Protein AF-A0AAE2C1C2-F1 (afdb_monomer)

Mean predicted aligned error: 12.21 Å

Solvent-accessible surface area (backbone atoms only — not comparable to full-atom values): 9967 Å² total; per-residue (Å²): 139,72,56,64,28,54,33,61,56,83,77,98,71,78,98,67,89,68,78,75,76,63,81,68,50,67,69,56,52,53,46,46,41,44,67,72,75,44,27,76,90,71,76,58,87,88,81,89,80,82,89,65,79,66,43,16,78,81,73,42,68,64,69,57,67,85,44,81,91,24,69,70,38,46,52,50,52,50,50,36,50,76,71,73,49,80,85,29,59,89,48,86,68,91,68,89,62,76,52,55,62,41,22,39,69,66,38,84,48,55,38,52,52,93,57,68,85,57,82,90,37,87,95,46,88,85,54,74,78,69,54,83,74,42,46,63,50,51,47,38,60,73,68,65,58,65,98,76,78,89,73,135

Sequence (152 aa):
MLLDLVTSAGDVGQPGYRPQILAEDVASLERRIAEEWAPATRNMTFEFKQRVSTYDKFGKPILTAFDSSNPWWALLEDAIKNVSGKLGKPEIFPASTDARYFRELGLPAIGFSPMANTPILLHDHNEVNIFALSALWLLQLVLGTHNDCFIE

Foldseek 3Di:
DFADWDAEDDDDDDPDDPPQPPVCDPVNVVVCCDPPVNDVVVVDDDDDDDPADCAAPVRHGLDADCDPVDVVNVLVVVLCVVVVHDGHDTGDDPDDDPQSVCSNNVHHHHHDDPDYPDDDQVVHPPPDRPCPVVVVVVCCSVVVDDPPDDDD

Organism: NCBI:txid2727404

Secondary structure (DSSP, 8-state):
-------------------------HHHHHHHIIIIIS-GGG---------S-SB-TTS-BS----STTSHHHHHHHHHHHHTT----------S--THHHHHHTT---------TT----TTSTT----HHHHHHHHHHHHHT--S-----

pLDDT: mean 71.12, std 21.36, range [24.7, 93.25]

Radius of gyration: 19.94 Å; Cα contacts (8 Å, |Δi|>4): 136; chains: 1; bounding box: 43×37×67 Å

InterPro domains:
  IPR052083 Aminoacylase-1 peptidase M20A [PTHR45892] (24-128)

Nearest PDB structures (foldseek):
  7yed-assembly1_2  TM=1.696E-01  e=1.097E+00  Mammalian orthoreovirus 3

Structure (mmCIF, N/CA/C/O backbone):
data_AF-A0AAE2C1C2-F1
#
_entry.id   AF-A0AAE2C1C2-F1
#
loop_
_atom_site.group_PDB
_atom_site.id
_atom_site.type_symbol
_atom_site.label_atom_id
_atom_site.label_alt_id
_atom_site.label_comp_id
_atom_site.label_asym_id
_atom_site.label_entity_id
_atom_site.label_seq_id
_atom_site.pdbx_PDB_ins_code
_atom_site.Cartn_x
_atom_site.Cartn_y
_atom_site.Cartn_z
_atom_site.occupancy
_atom_site.B_iso_or_equiv
_atom_site.auth_seq_id
_atom_site.auth_comp_id
_atom_site.auth_asym_id
_atom_site.auth_atom_id
_atom_site.pdbx_PDB_model_num
ATOM 1 N N . MET A 1 1 ? -4.011 -13.162 11.228 1.00 26.16 1 MET A N 1
ATOM 2 C CA . MET A 1 1 ? -4.670 -11.944 10.715 1.00 26.16 1 MET A CA 1
ATOM 3 C C . MET A 1 1 ? -3.562 -10.978 10.386 1.00 26.16 1 MET A C 1
ATOM 5 O O . MET A 1 1 ? -2.850 -10.588 11.297 1.00 26.16 1 MET A O 1
ATOM 9 N N . LEU A 1 2 ? -3.324 -10.742 9.100 1.00 26.84 2 LEU A N 1
ATOM 10 C CA . LEU A 1 2 ? -2.241 -9.881 8.643 1.00 26.84 2 LEU A CA 1
ATOM 11 C C . LEU A 1 2 ? -2.855 -8.569 8.166 1.00 26.84 2 LEU A C 1
ATOM 13 O O . LEU A 1 2 ? -3.907 -8.603 7.527 1.00 26.84 2 LEU A O 1
ATOM 17 N N . LEU A 1 3 ? -2.263 -7.458 8.593 1.00 30.19 3 LEU A N 1
ATOM 18 C CA . LEU A 1 3 ? -3.000 -6.262 8.956 1.00 30.19 3 LEU A CA 1
ATOM 19 C C . LEU A 1 3 ? -2.275 -4.989 8.440 1.00 30.19 3 LEU A C 1
ATOM 21 O O . LEU A 1 3 ? -1.711 -4.285 9.254 1.00 30.19 3 LEU A O 1
ATOM 25 N N . ASP A 1 4 ? -2.358 -4.595 7.152 1.00 37.62 4 ASP A N 1
ATOM 26 C CA . ASP A 1 4 ? -1.718 -3.339 6.661 1.00 37.62 4 ASP A CA 1
ATOM 27 C C . ASP A 1 4 ? -2.563 -2.349 5.81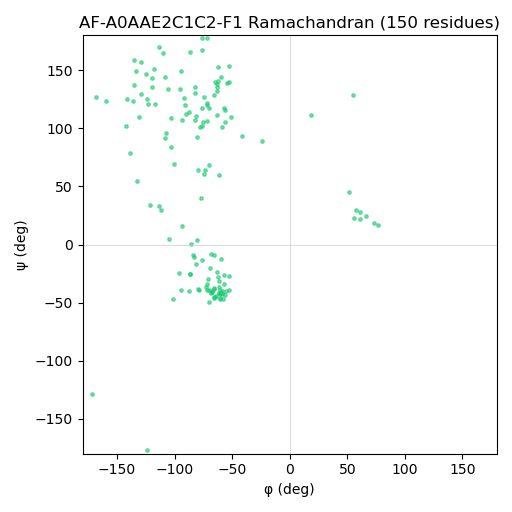0 1.00 37.62 4 ASP A C 1
ATOM 29 O O . ASP A 1 4 ? -2.891 -2.598 4.644 1.00 37.62 4 ASP A O 1
ATOM 33 N N . LEU A 1 5 ? -2.885 -1.196 6.412 1.00 33.72 5 LEU A N 1
ATOM 34 C CA . LEU A 1 5 ? -3.402 0.055 5.839 1.00 33.72 5 LEU A CA 1
ATOM 35 C C . LEU A 1 5 ? -3.088 1.143 6.880 1.00 33.72 5 LEU A C 1
ATOM 37 O O . LEU A 1 5 ? -3.424 1.022 8.061 1.00 33.72 5 LEU A O 1
ATOM 41 N N . VAL A 1 6 ? -2.362 2.175 6.461 1.00 34.41 6 VAL A N 1
ATOM 42 C CA . VAL A 1 6 ? -2.052 3.328 7.309 1.00 34.41 6 VAL A CA 1
ATOM 43 C C . VAL A 1 6 ? -3.199 4.302 7.145 1.00 34.41 6 VAL A C 1
ATOM 45 O O . VAL A 1 6 ? -3.412 4.825 6.057 1.00 34.41 6 VAL A O 1
ATOM 48 N N . THR A 1 7 ? -3.956 4.535 8.210 1.00 35.62 7 THR A N 1
ATOM 49 C CA . THR A 1 7 ? -4.967 5.584 8.212 1.00 35.62 7 THR A CA 1
ATOM 50 C C . THR A 1 7 ? -4.481 6.730 9.086 1.00 35.62 7 THR A C 1
ATOM 52 O O . THR A 1 7 ? -4.628 6.699 10.305 1.00 35.62 7 THR A O 1
ATOM 55 N N . SER A 1 8 ? -3.870 7.738 8.462 1.00 35.47 8 SER A N 1
ATOM 56 C CA . SER A 1 8 ? -3.521 8.990 9.134 1.00 35.47 8 SER A CA 1
ATOM 57 C C . SER A 1 8 ? -4.804 9.785 9.404 1.00 35.47 8 SER A C 1
ATOM 59 O O . SER A 1 8 ? -5.550 10.128 8.482 1.00 35.47 8 SER A O 1
ATOM 61 N N . ALA A 1 9 ? -5.085 10.062 10.678 1.00 32.75 9 ALA A N 1
ATOM 62 C CA . ALA A 1 9 ? -6.006 11.122 11.058 1.00 32.75 9 ALA A CA 1
ATOM 63 C C . ALA A 1 9 ? -5.223 12.442 11.022 1.00 32.75 9 ALA A C 1
ATOM 65 O O . ALA A 1 9 ? -4.349 12.652 11.851 1.00 32.75 9 ALA A O 1
ATOM 66 N N . GLY A 1 10 ? -5.522 13.250 9.999 1.00 37.66 10 GLY A N 1
ATOM 67 C CA . GLY A 1 10 ? -5.126 14.641 9.757 1.00 37.66 10 GLY A CA 1
ATOM 68 C C . GLY A 1 10 ? -3.927 15.213 10.514 1.00 37.66 10 GLY A C 1
ATOM 69 O O . GLY A 1 10 ? -4.059 15.571 11.678 1.00 37.66 10 GLY A O 1
ATOM 70 N N . ASP A 1 11 ? -2.847 15.485 9.777 1.00 29.98 11 ASP A N 1
ATOM 71 C CA . ASP A 1 11 ? -1.871 16.507 10.155 1.00 29.98 11 ASP A CA 1
ATOM 72 C C . ASP A 1 11 ? -1.601 17.461 8.982 1.00 29.98 11 ASP A C 1
ATOM 74 O O . ASP A 1 11 ? -1.357 17.053 7.842 1.00 29.98 11 ASP A O 1
ATOM 78 N N . VAL A 1 12 ? -1.686 18.762 9.269 1.00 41.56 12 VAL A N 1
ATOM 79 C CA . VAL A 1 12 ? -1.395 19.865 8.346 1.00 41.56 12 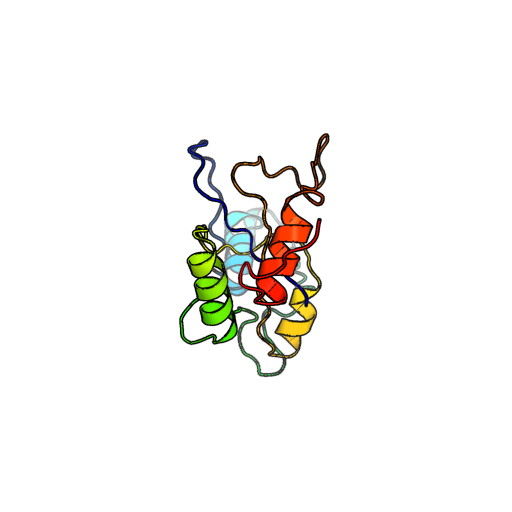VAL A CA 1
ATOM 80 C C . VAL A 1 12 ? 0.123 20.046 8.310 1.00 41.56 12 VAL A C 1
ATOM 82 O O . VAL A 1 12 ? 0.690 20.761 9.130 1.00 41.56 12 VAL A O 1
ATOM 85 N N . GLY A 1 13 ? 0.797 19.388 7.364 1.00 28.80 13 GLY A N 1
ATOM 86 C CA . GLY A 1 13 ? 2.254 19.452 7.228 1.00 28.80 13 GLY A CA 1
ATOM 87 C C . GLY A 1 13 ? 2.730 19.461 5.775 1.00 28.80 13 GLY A C 1
ATOM 88 O O . GLY A 1 13 ? 2.797 18.407 5.159 1.00 28.80 13 GLY A O 1
ATOM 89 N N . GLN A 1 14 ? 3.097 20.661 5.294 1.00 29.34 14 GLN A N 1
ATOM 90 C CA . GLN A 1 14 ? 3.952 21.013 4.134 1.00 29.34 14 GLN A CA 1
ATOM 91 C C . GLN A 1 14 ? 3.581 20.435 2.738 1.00 29.34 14 GLN A C 1
ATOM 93 O O . GLN A 1 14 ? 3.490 19.221 2.567 1.00 29.34 14 GLN A O 1
ATOM 98 N N . PRO A 1 15 ? 3.465 21.271 1.677 1.00 33.16 15 PRO A N 1
ATOM 99 C CA . PRO A 1 15 ? 3.160 20.828 0.315 1.00 33.16 15 PRO A CA 1
ATOM 100 C C . PRO A 1 15 ? 4.423 20.275 -0.365 1.00 33.16 15 PRO A C 1
ATOM 102 O O . PRO A 1 15 ? 4.942 20.833 -1.327 1.00 33.16 15 PRO A O 1
ATOM 105 N N . GLY A 1 16 ? 4.956 19.179 0.166 1.00 30.95 16 GLY A N 1
ATOM 106 C CA . GLY A 1 16 ? 5.958 18.365 -0.504 1.00 30.95 16 GLY A CA 1
ATOM 107 C C . GLY A 1 16 ? 5.232 17.303 -1.311 1.00 30.95 16 GLY A C 1
ATOM 108 O O . GLY A 1 16 ? 4.576 16.444 -0.732 1.00 30.95 16 GLY A O 1
ATOM 109 N N . TYR A 1 17 ? 5.314 17.400 -2.634 1.00 29.88 17 TYR A N 1
ATOM 110 C CA . TYR A 1 17 ? 4.761 16.478 -3.624 1.00 29.88 17 TYR A CA 1
ATOM 111 C C . TYR A 1 17 ? 4.960 15.009 -3.201 1.00 29.88 17 TYR A C 1
ATOM 113 O O . TYR A 1 17 ? 5.997 14.411 -3.473 1.00 29.88 17 TYR A O 1
ATOM 121 N N . ARG A 1 18 ? 3.978 14.408 -2.519 1.00 36.53 18 ARG A N 1
ATOM 122 C CA . ARG A 1 18 ? 3.863 12.951 -2.454 1.00 36.53 18 ARG A CA 1
ATOM 123 C C . ARG A 1 18 ? 3.173 12.576 -3.751 1.00 36.53 18 ARG A C 1
ATOM 125 O O . ARG A 1 18 ? 2.000 12.934 -3.891 1.00 36.53 18 ARG A O 1
ATOM 132 N N . PRO A 1 19 ? 3.851 11.922 -4.711 1.00 30.61 19 PRO A N 1
ATOM 133 C CA . PRO A 1 19 ? 3.137 11.379 -5.843 1.00 30.61 19 PRO A CA 1
ATOM 134 C C . PRO A 1 19 ? 2.083 10.463 -5.236 1.00 30.61 19 PRO A C 1
ATOM 136 O O . PRO A 1 19 ? 2.409 9.492 -4.550 1.00 30.61 19 PRO A O 1
ATOM 139 N N . GLN A 1 20 ? 0.812 10.806 -5.427 1.00 36.75 20 GLN A N 1
ATOM 140 C CA . GLN A 1 20 ? -0.205 9.780 -5.410 1.00 36.75 20 GLN A CA 1
ATOM 141 C C . GLN A 1 20 ? 0.246 8.851 -6.521 1.00 36.75 20 GLN A C 1
ATOM 143 O O . GLN A 1 20 ? 0.098 9.186 -7.694 1.00 36.75 20 GLN A O 1
ATOM 148 N N . ILE A 1 21 ? 0.879 7.736 -6.162 1.00 40.88 21 ILE A N 1
ATOM 149 C CA . ILE A 1 21 ? 1.087 6.635 -7.090 1.00 40.88 21 ILE A CA 1
ATOM 150 C C . ILE A 1 21 ? -0.315 6.045 -7.286 1.00 40.88 21 ILE A C 1
ATOM 152 O O . ILE A 1 21 ? -0.652 4.978 -6.785 1.00 40.88 21 ILE A O 1
ATOM 156 N N . LEU A 1 22 ? -1.190 6.816 -7.943 1.00 40.34 22 LEU A N 1
ATOM 157 C CA . LEU A 1 22 ? -2.247 6.283 -8.776 1.00 40.34 22 LEU A CA 1
ATOM 158 C C . LEU A 1 22 ? -1.494 5.327 -9.669 1.00 40.34 22 LEU A C 1
ATOM 160 O O . LEU A 1 22 ? -0.650 5.821 -10.405 1.00 40.34 22 LEU A O 1
ATOM 164 N N . ALA A 1 23 ? -1.696 4.023 -9.471 1.00 49.47 23 ALA A N 1
ATOM 165 C CA . ALA A 1 23 ? -1.054 2.933 -10.193 1.00 49.47 23 ALA A CA 1
ATOM 166 C C . ALA A 1 23 ? -0.572 3.398 -11.577 1.00 49.47 23 ALA A C 1
ATOM 168 O O . ALA A 1 23 ? -1.345 3.396 -12.535 1.00 49.47 23 ALA A O 1
ATOM 169 N N . GLU A 1 24 ? 0.662 3.911 -11.652 1.00 56.59 24 GLU A N 1
ATOM 170 C CA . GLU A 1 24 ? 1.200 4.362 -12.924 1.00 56.59 24 GLU A CA 1
ATOM 171 C C . GLU A 1 24 ? 1.416 3.063 -13.669 1.00 56.59 24 GLU A C 1
ATOM 173 O O . GLU A 1 24 ? 2.135 2.180 -13.194 1.00 56.59 24 GLU A O 1
ATOM 178 N N . ASP A 1 25 ? 0.703 2.910 -14.780 1.00 71.19 25 ASP A N 1
ATOM 179 C CA . ASP A 1 25 ? 0.862 1.740 -15.620 1.00 71.19 25 ASP A CA 1
ATOM 180 C C . ASP A 1 25 ? 2.348 1.584 -15.958 1.00 71.19 25 ASP A C 1
ATOM 182 O O . ASP A 1 25 ? 3.045 2.574 -16.207 1.00 71.19 25 ASP A O 1
ATOM 186 N N . VAL A 1 26 ? 2.838 0.347 -15.946 1.00 76.50 26 VAL A N 1
ATOM 187 C CA . VAL A 1 26 ? 4.255 0.032 -16.164 1.00 76.50 26 VAL A CA 1
ATOM 188 C C . VAL A 1 26 ? 4.735 0.671 -17.466 1.00 76.50 26 VAL A C 1
ATOM 190 O O . VAL A 1 26 ? 5.800 1.282 -17.498 1.00 76.50 26 VAL A O 1
ATOM 193 N N . ALA A 1 27 ? 3.885 0.660 -18.496 1.00 81.69 27 ALA A N 1
ATOM 194 C CA . ALA A 1 27 ? 4.150 1.315 -19.771 1.00 81.69 27 ALA A CA 1
ATOM 195 C C . ALA A 1 27 ? 4.326 2.840 -19.648 1.00 81.69 27 ALA A C 1
ATOM 197 O O . ALA A 1 27 ? 5.156 3.435 -20.336 1.00 81.69 27 ALA A O 1
ATOM 198 N N . SER A 1 28 ? 3.575 3.500 -18.761 1.00 85.50 28 SER A N 1
ATOM 199 C CA . SER A 1 28 ? 3.739 4.933 -18.503 1.00 85.50 28 SER A CA 1
ATOM 200 C C . SER A 1 28 ? 5.074 5.226 -17.822 1.00 85.50 28 SER A C 1
ATOM 202 O O . SER A 1 28 ? 5.741 6.191 -18.199 1.00 85.50 28 SER A O 1
ATOM 204 N N . LEU A 1 29 ? 5.493 4.392 -16.866 1.00 84.88 29 LEU A N 1
ATOM 205 C CA . LEU A 1 29 ? 6.792 4.536 -16.208 1.00 84.88 29 LEU A CA 1
ATOM 206 C C . LEU A 1 29 ? 7.946 4.294 -17.188 1.00 84.88 29 LEU A C 1
ATOM 208 O O . LEU A 1 29 ? 8.874 5.097 -17.249 1.00 84.88 29 LEU A O 1
ATOM 212 N N . GLU A 1 30 ? 7.875 3.232 -17.990 1.00 86.88 30 GLU A N 1
ATOM 213 C CA . GLU A 1 30 ? 8.876 2.936 -19.020 1.00 86.88 30 GLU A CA 1
ATOM 214 C C . GLU A 1 30 ? 8.995 4.073 -20.034 1.00 86.88 30 GLU A C 1
ATOM 216 O O . GLU A 1 30 ? 10.104 4.498 -20.363 1.00 86.88 30 GLU A O 1
ATOM 221 N N . ARG A 1 31 ? 7.861 4.634 -20.466 1.00 89.19 31 ARG A N 1
ATOM 222 C CA . ARG A 1 31 ? 7.837 5.812 -21.334 1.00 89.19 31 ARG A CA 1
ATOM 223 C C . ARG A 1 31 ? 8.511 7.014 -20.675 1.00 89.19 31 ARG A C 1
ATOM 225 O O . ARG A 1 31 ? 9.337 7.655 -21.313 1.00 89.19 31 ARG A O 1
ATOM 232 N N . ARG A 1 32 ? 8.222 7.301 -19.401 1.00 90.12 32 ARG A N 1
ATOM 233 C CA . ARG A 1 32 ? 8.883 8.393 -18.662 1.00 90.12 32 ARG A CA 1
ATOM 234 C C . ARG A 1 32 ? 10.390 8.180 -18.563 1.00 90.12 32 ARG A C 1
ATOM 236 O O . ARG A 1 32 ? 11.152 9.117 -18.782 1.00 90.12 32 ARG A O 1
ATOM 243 N N . ILE A 1 33 ? 10.831 6.952 -18.291 1.00 89.31 33 ILE A N 1
ATOM 244 C CA . ILE A 1 33 ? 12.259 6.622 -18.275 1.00 89.31 33 ILE A CA 1
ATOM 245 C C . ILE A 1 33 ? 12.871 6.891 -19.655 1.00 89.31 33 ILE A C 1
ATOM 247 O O . ILE A 1 33 ? 13.905 7.549 -19.730 1.00 89.31 33 ILE A O 1
ATOM 251 N N . ALA A 1 34 ? 12.229 6.444 -20.735 1.00 89.12 34 ALA A N 1
ATOM 252 C CA . ALA A 1 34 ? 12.734 6.606 -22.096 1.00 89.12 34 ALA A CA 1
ATOM 253 C C . ALA A 1 34 ? 12.749 8.066 -22.578 1.00 89.12 34 ALA A C 1
ATOM 255 O O . ALA A 1 34 ? 13.683 8.476 -23.258 1.00 89.12 34 ALA A O 1
ATOM 256 N N . GLU A 1 35 ? 11.728 8.855 -22.253 1.00 91.06 35 GLU A N 1
ATOM 257 C CA . GLU A 1 35 ? 11.569 10.219 -22.771 1.00 91.06 35 GLU A CA 1
ATOM 258 C C . GLU A 1 35 ? 12.298 11.259 -21.910 1.00 91.06 35 GLU A C 1
ATOM 260 O O . GLU A 1 35 ? 12.920 12.180 -22.440 1.00 91.06 35 GLU A O 1
ATOM 265 N N . GLU A 1 36 ? 12.249 11.114 -20.585 1.00 91.56 36 GLU A N 1
ATOM 266 C CA . GLU A 1 36 ? 12.715 12.133 -19.642 1.00 91.56 36 GLU A CA 1
ATOM 267 C C . GLU A 1 36 ? 14.099 11.797 -19.067 1.00 91.56 36 GLU A C 1
ATOM 269 O O . GLU A 1 36 ? 14.991 12.649 -19.012 1.00 91.56 36 GLU A O 1
ATOM 274 N N . TRP A 1 37 ? 14.307 10.553 -18.623 1.00 89.06 37 TRP A N 1
ATOM 275 C CA . TRP A 1 37 ? 15.485 10.200 -17.816 1.00 89.06 37 TRP A CA 1
ATOM 276 C C . TRP A 1 37 ? 16.643 9.651 -18.657 1.00 89.06 37 TRP A C 1
ATOM 278 O O . TRP A 1 37 ? 17.807 9.990 -18.415 1.00 89.06 37 TRP A O 1
ATOM 288 N N . ALA A 1 38 ? 16.336 8.846 -19.670 1.00 91.69 38 ALA A N 1
ATOM 289 C CA . ALA A 1 38 ? 17.287 8.202 -20.567 1.00 91.69 38 ALA A CA 1
ATOM 290 C C . ALA A 1 38 ? 16.895 8.360 -22.054 1.00 91.69 38 ALA A C 1
ATOM 292 O O . ALA A 1 38 ? 16.821 7.359 -22.771 1.00 91.69 38 ALA A O 1
ATOM 293 N N . PRO A 1 39 ? 16.687 9.598 -22.553 1.00 91.00 39 PRO A N 1
ATOM 294 C CA . PRO A 1 39 ? 16.450 9.819 -23.974 1.00 91.00 39 PRO A CA 1
ATOM 295 C C . PRO A 1 39 ? 17.655 9.395 -24.811 1.00 91.00 39 PRO A C 1
ATOM 297 O O . PRO A 1 39 ? 18.804 9.475 -24.366 1.00 91.00 39 PRO A O 1
ATOM 300 N N . ALA A 1 40 ? 17.398 9.023 -26.068 1.00 88.38 40 ALA A N 1
ATOM 301 C CA . ALA A 1 40 ? 18.423 8.577 -27.016 1.00 88.38 40 ALA A CA 1
ATOM 302 C C . ALA A 1 40 ? 19.593 9.573 -27.163 1.00 88.38 40 ALA A C 1
ATOM 304 O O . ALA A 1 40 ? 20.726 9.174 -27.422 1.00 88.38 40 ALA A O 1
ATOM 305 N N . THR A 1 41 ? 19.347 10.865 -26.923 1.00 93.25 41 THR A N 1
ATOM 306 C CA . THR A 1 41 ? 20.361 11.931 -26.933 1.00 93.25 41 THR A CA 1
ATOM 307 C C . THR A 1 41 ? 21.442 11.776 -25.862 1.00 93.25 41 THR A C 1
ATOM 309 O O . THR A 1 41 ? 22.538 12.301 -26.039 1.00 93.25 41 THR A O 1
ATOM 312 N N . ARG A 1 42 ? 21.174 11.057 -24.762 1.00 92.75 42 ARG A N 1
ATOM 313 C CA . AR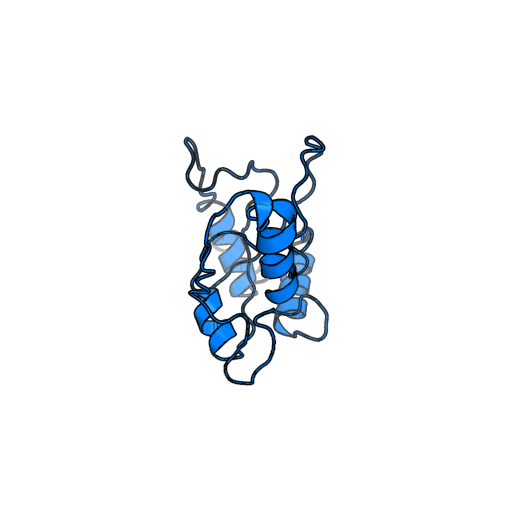G A 1 42 ? 22.162 10.780 -23.705 1.00 92.75 42 ARG A CA 1
ATOM 314 C C . ARG A 1 42 ? 23.056 9.577 -24.009 1.00 92.75 42 ARG A C 1
ATOM 316 O O . ARG A 1 42 ? 24.015 9.366 -23.275 1.00 92.75 42 ARG A O 1
ATOM 323 N N . ASN A 1 43 ? 22.762 8.808 -25.063 1.00 91.00 43 ASN A N 1
ATOM 324 C CA . ASN A 1 43 ? 23.497 7.593 -25.432 1.00 91.00 43 ASN A CA 1
ATOM 325 C C . ASN A 1 43 ? 23.657 6.604 -24.254 1.00 91.00 43 ASN A C 1
ATOM 327 O O . ASN A 1 43 ? 24.744 6.093 -23.990 1.00 91.00 43 ASN A O 1
ATOM 331 N N . MET A 1 44 ? 22.571 6.375 -23.511 1.00 87.31 44 MET A N 1
ATOM 332 C CA . MET A 1 44 ? 22.514 5.434 -22.388 1.00 87.31 44 MET A CA 1
ATOM 333 C C . MET A 1 44 ? 21.495 4.332 -22.676 1.00 87.31 44 MET A C 1
ATOM 335 O O . MET A 1 44 ? 20.495 4.563 -23.350 1.00 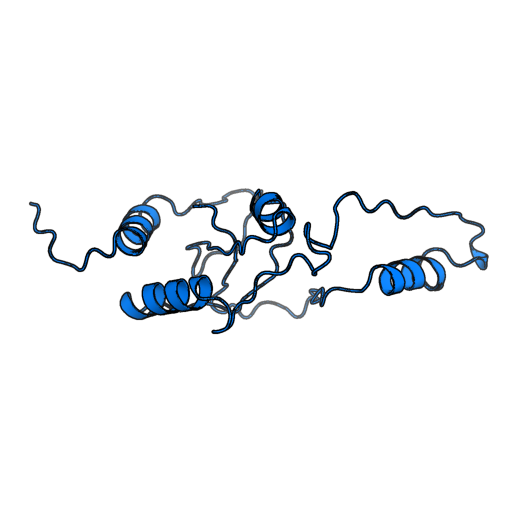87.31 44 MET A O 1
ATOM 339 N N . THR A 1 45 ? 21.725 3.147 -22.116 1.00 85.94 45 THR A N 1
ATOM 340 C CA . THR A 1 45 ? 20.776 2.027 -22.133 1.00 85.94 45 THR A CA 1
ATOM 341 C C . THR A 1 45 ? 20.187 1.825 -20.743 1.00 85.94 45 THR A C 1
ATOM 343 O O . THR A 1 45 ? 20.905 1.957 -19.751 1.00 85.94 45 THR A O 1
ATOM 346 N N . PHE A 1 46 ? 18.913 1.452 -20.660 1.00 87.00 46 PHE A N 1
ATOM 347 C CA . PHE A 1 46 ? 18.254 1.105 -19.404 1.00 87.00 46 PHE A CA 1
ATOM 348 C C . PHE A 1 46 ? 17.541 -0.245 -19.523 1.00 87.00 46 PHE A C 1
ATOM 350 O O . PHE A 1 46 ? 17.196 -0.685 -20.616 1.00 87.00 46 PHE A O 1
ATOM 357 N N . GLU A 1 47 ? 17.319 -0.893 -18.382 1.00 86.19 47 GLU A N 1
ATOM 358 C CA . GLU A 1 47 ? 16.529 -2.117 -18.264 1.00 86.19 47 GLU A CA 1
ATOM 359 C C . GLU A 1 47 ? 15.619 -1.968 -17.041 1.00 86.19 47 GLU A C 1
ATOM 361 O O . GLU A 1 47 ? 16.101 -1.719 -15.931 1.00 86.19 47 GLU A O 1
ATOM 366 N N . PHE A 1 48 ? 14.307 -2.111 -17.228 1.00 83.38 48 PHE A N 1
ATOM 367 C CA . PHE A 1 48 ? 13.352 -2.112 -16.125 1.00 83.38 48 PHE A CA 1
ATOM 368 C C . PHE A 1 48 ? 13.125 -3.547 -15.631 1.00 83.38 48 PHE A C 1
ATOM 370 O O . PHE A 1 48 ? 12.696 -4.418 -16.382 1.00 83.38 48 PHE A O 1
ATOM 377 N N . LYS A 1 49 ? 13.427 -3.809 -14.351 1.00 84.62 49 LYS A N 1
ATOM 378 C CA . LYS A 1 49 ? 13.251 -5.129 -13.720 1.00 84.62 49 LYS A CA 1
ATOM 379 C C . LYS A 1 49 ? 12.099 -5.113 -12.731 1.00 84.62 49 LYS A C 1
ATOM 381 O O . LYS A 1 49 ? 12.297 -4.859 -11.541 1.00 84.62 49 LYS A O 1
ATOM 386 N N . GLN A 1 50 ? 10.909 -5.459 -13.204 1.00 82.94 50 GLN A N 1
ATOM 387 C CA . GLN A 1 50 ? 9.771 -5.706 -12.329 1.00 82.94 50 GLN A CA 1
ATOM 388 C C . GLN A 1 50 ? 9.962 -7.027 -11.569 1.00 82.94 50 GLN A C 1
ATOM 390 O O . GLN A 1 50 ? 9.851 -8.113 -12.130 1.00 82.94 50 GLN A O 1
ATOM 395 N N . ARG A 1 51 ? 10.270 -6.938 -10.270 1.00 81.38 51 ARG A N 1
ATOM 396 C CA . ARG A 1 51 ? 10.525 -8.117 -9.418 1.00 81.38 51 ARG A CA 1
ATOM 397 C C . ARG A 1 51 ? 9.262 -8.805 -8.902 1.00 81.38 51 ARG A C 1
ATOM 399 O O . ARG A 1 51 ? 9.348 -9.916 -8.391 1.00 81.38 51 ARG A O 1
ATOM 406 N N . VAL A 1 52 ? 8.123 -8.122 -8.953 1.00 80.56 52 VAL A N 1
ATOM 407 C CA . VAL A 1 52 ? 6.864 -8.566 -8.345 1.00 80.56 52 VAL A CA 1
ATOM 408 C C . VAL A 1 52 ? 5.734 -8.342 -9.335 1.00 80.56 52 VAL A C 1
ATOM 410 O O . VAL A 1 52 ? 5.687 -7.299 -9.987 1.00 80.56 52 VAL A O 1
ATOM 413 N N . SER A 1 53 ? 4.832 -9.314 -9.455 1.00 82.12 53 SER A N 1
ATOM 414 C CA . SER A 1 53 ? 3.648 -9.173 -10.302 1.00 82.12 53 SER A CA 1
ATOM 415 C C . SER A 1 53 ? 2.756 -8.044 -9.788 1.00 82.12 53 SER A C 1
ATOM 417 O O . SER A 1 53 ? 2.524 -7.926 -8.589 1.00 82.12 53 SER A O 1
ATOM 419 N N . THR A 1 54 ? 2.229 -7.232 -10.700 1.00 83.12 54 THR A N 1
ATOM 420 C CA . THR A 1 54 ? 1.153 -6.269 -10.417 1.00 83.12 54 THR A CA 1
ATOM 421 C C . THR A 1 54 ? -0.236 -6.904 -10.532 1.00 83.12 54 THR A C 1
ATOM 423 O O . THR A 1 54 ? -1.241 -6.232 -10.300 1.00 83.12 54 THR A O 1
ATOM 426 N N . TYR A 1 55 ? -0.294 -8.201 -10.844 1.00 86.88 55 TYR A N 1
ATOM 427 C CA . TYR A 1 55 ? -1.514 -8.977 -11.022 1.00 86.88 55 TYR A CA 1
ATOM 428 C C . TYR A 1 55 ? -1.544 -10.214 -10.118 1.00 86.88 55 TYR A C 1
ATOM 430 O O . TYR A 1 55 ? -0.506 -10.820 -9.839 1.00 86.88 55 TYR A O 1
ATOM 438 N N . ASP A 1 56 ? -2.739 -10.583 -9.670 1.00 88.62 56 ASP A N 1
ATOM 439 C CA . ASP A 1 56 ? -3.006 -11.797 -8.910 1.00 88.62 56 ASP A CA 1
ATOM 440 C C . ASP A 1 56 ? -3.020 -13.046 -9.811 1.00 88.62 56 ASP A C 1
ATOM 442 O O . ASP A 1 56 ? -2.901 -12.972 -11.038 1.00 88.62 56 ASP A O 1
ATOM 446 N N . LYS A 1 57 ? -3.215 -14.222 -9.204 1.00 90.31 57 LYS A N 1
ATOM 447 C CA . LYS A 1 57 ? -3.318 -15.506 -9.919 1.00 90.31 57 LYS A CA 1
ATOM 448 C C . LYS A 1 57 ? -4.462 -15.584 -10.942 1.00 90.31 57 LYS A C 1
ATOM 450 O O . LYS A 1 57 ? -4.508 -16.537 -11.716 1.00 90.31 57 LYS A O 1
ATOM 455 N N . PHE A 1 58 ? -5.399 -14.637 -10.924 1.00 91.00 58 PHE A N 1
ATOM 456 C CA . PHE A 1 58 ? -6.531 -14.543 -11.844 1.00 91.00 58 PHE A CA 1
ATOM 457 C C . PHE A 1 58 ? -6.348 -13.438 -12.897 1.00 91.00 58 PHE A C 1
ATOM 459 O O . PHE A 1 58 ? -7.264 -13.196 -13.684 1.00 91.00 58 PHE A O 1
ATOM 466 N N . GLY A 1 59 ? -5.192 -12.766 -12.927 1.00 88.00 59 GLY A N 1
ATOM 467 C CA . GLY A 1 59 ? -4.907 -11.676 -13.859 1.00 88.00 59 GLY A CA 1
ATOM 468 C C . GLY A 1 59 ? -5.569 -10.346 -13.489 1.00 88.00 59 GLY A C 1
ATOM 469 O O . GLY A 1 59 ? -5.672 -9.466 -14.341 1.00 88.00 59 GLY A O 1
ATOM 470 N N . LYS A 1 60 ? -6.034 -10.173 -12.246 1.00 86.44 60 LYS A N 1
ATOM 471 C CA . LYS A 1 60 ? -6.580 -8.900 -11.750 1.00 86.44 60 LYS A CA 1
ATOM 472 C C . LYS A 1 60 ? -5.500 -8.088 -11.037 1.00 86.44 60 LYS A C 1
ATOM 474 O O . LYS A 1 60 ? -4.622 -8.691 -10.428 1.00 86.44 60 LYS A O 1
ATOM 479 N N . PRO A 1 61 ? -5.545 -6.744 -11.061 1.00 85.25 61 PRO A N 1
ATOM 480 C CA . PRO A 1 61 ? -4.594 -5.925 -10.313 1.00 85.25 61 PRO A CA 1
ATOM 481 C C . PRO A 1 61 ? -4.559 -6.295 -8.822 1.00 85.25 61 PRO A C 1
ATOM 483 O O . PRO A 1 61 ? -5.615 -6.496 -8.222 1.00 85.25 61 PRO A O 1
ATOM 486 N N . ILE A 1 62 ? -3.368 -6.342 -8.209 1.00 85.19 62 ILE A N 1
ATOM 487 C CA . ILE A 1 62 ? -3.180 -6.665 -6.776 1.00 85.19 62 ILE A CA 1
ATOM 488 C C . ILE A 1 62 ? -3.597 -5.513 -5.844 1.00 85.19 62 ILE A C 1
ATOM 490 O O . ILE A 1 62 ? -2.803 -4.985 -5.064 1.00 85.19 62 ILE A O 1
ATOM 494 N N . LEU A 1 63 ? -4.866 -5.121 -5.909 1.00 84.44 63 LEU A N 1
ATOM 495 C CA . LEU A 1 63 ? -5.464 -4.079 -5.083 1.00 84.44 63 LEU A CA 1
ATOM 496 C C . LEU A 1 63 ? -6.603 -4.661 -4.251 1.00 84.44 63 LEU A C 1
ATOM 498 O O . LEU A 1 63 ? -7.452 -5.397 -4.750 1.00 84.44 63 LEU A O 1
ATOM 502 N N . THR A 1 64 ? -6.638 -4.293 -2.975 1.00 88.00 64 THR A N 1
ATOM 503 C CA . THR A 1 64 ? -7.778 -4.595 -2.109 1.00 88.00 64 THR A CA 1
ATOM 504 C C . THR A 1 64 ? -8.748 -3.421 -2.160 1.00 88.00 64 THR A C 1
ATOM 506 O O . THR A 1 64 ? -8.348 -2.289 -1.892 1.00 88.00 64 THR A O 1
ATOM 509 N N . ALA A 1 65 ? -10.016 -3.679 -2.482 1.00 88.25 65 ALA A N 1
ATOM 510 C CA . ALA A 1 65 ? -11.045 -2.646 -2.436 1.00 88.25 65 ALA A CA 1
ATOM 511 C C . ALA A 1 65 ? -11.273 -2.159 -0.994 1.00 88.25 65 ALA A C 1
ATOM 513 O O . ALA A 1 65 ? -11.288 -2.959 -0.053 1.00 88.25 65 ALA A O 1
ATOM 514 N N . PHE A 1 66 ? -11.451 -0.847 -0.845 1.00 87.12 66 PHE A N 1
ATOM 515 C CA . PHE A 1 66 ? -11.733 -0.151 0.416 1.00 87.12 66 PHE A CA 1
ATOM 516 C C . PHE A 1 66 ? -13.161 0.419 0.428 1.00 87.12 66 PHE A C 1
ATOM 518 O O . PHE A 1 66 ? -13.429 1.462 1.009 1.00 87.12 66 PHE A O 1
ATOM 525 N N . ASP A 1 67 ? -14.084 -0.226 -0.278 1.00 87.94 67 ASP A N 1
ATOM 526 C CA . ASP A 1 67 ? -15.489 0.162 -0.325 1.00 87.94 67 ASP A CA 1
ATOM 527 C C . ASP A 1 67 ? -16.381 -1.011 0.103 1.00 87.94 67 ASP A C 1
ATOM 529 O O . ASP A 1 67 ? -15.906 -2.083 0.493 1.00 87.94 67 ASP A O 1
ATOM 533 N N . SER A 1 68 ? -17.696 -0.814 0.035 1.00 88.12 68 SER A N 1
ATOM 534 C CA . SER A 1 68 ? -18.685 -1.817 0.431 1.00 88.12 68 SER A CA 1
ATOM 535 C C . SER A 1 68 ? -18.701 -3.076 -0.446 1.00 88.12 68 SER A C 1
ATOM 537 O O . SER A 1 68 ? -19.353 -4.050 -0.071 1.00 88.12 68 SER A O 1
ATOM 539 N N . SER A 1 69 ? -17.979 -3.110 -1.578 1.00 90.25 69 SER A N 1
ATOM 540 C CA . SER A 1 69 ? -17.779 -4.346 -2.351 1.00 90.25 69 SER A CA 1
ATOM 541 C C . SER A 1 69 ? -16.884 -5.353 -1.620 1.00 90.25 69 SER A C 1
ATOM 543 O O . SER A 1 69 ? -16.934 -6.549 -1.914 1.00 90.25 69 SER A O 1
ATOM 545 N N . ASN A 1 70 ? -16.090 -4.894 -0.646 1.00 89.69 70 ASN A N 1
ATOM 546 C CA . ASN A 1 70 ? -15.258 -5.741 0.190 1.00 89.69 70 ASN A CA 1
ATOM 547 C C . ASN A 1 70 ? -15.897 -5.920 1.580 1.00 89.69 70 ASN A C 1
ATOM 549 O O . ASN A 1 70 ? -15.855 -4.999 2.400 1.00 89.69 70 ASN A O 1
ATOM 553 N N . PRO A 1 71 ? -16.430 -7.111 1.911 1.00 90.50 71 PRO A N 1
ATOM 554 C CA . PRO A 1 71 ? -17.069 -7.340 3.207 1.00 90.50 71 PRO A CA 1
ATOM 555 C C . PRO A 1 71 ? -16.102 -7.175 4.388 1.00 90.50 71 PRO A C 1
ATOM 557 O O . PRO A 1 71 ? -16.519 -6.776 5.471 1.00 90.50 71 PRO A O 1
ATOM 560 N N . TRP A 1 72 ? -14.803 -7.421 4.185 1.00 89.06 72 TRP A N 1
ATOM 561 C CA . TRP A 1 72 ? -13.785 -7.215 5.219 1.00 89.06 72 TRP A CA 1
ATOM 562 C C . TRP A 1 72 ? -13.533 -5.735 5.500 1.00 89.06 72 TRP A C 1
ATOM 564 O O . TRP A 1 72 ? -13.196 -5.379 6.625 1.00 89.06 72 TRP A O 1
ATOM 574 N N . TRP A 1 73 ? -13.710 -4.877 4.491 1.00 89.75 73 TRP A N 1
ATOM 575 C CA . TRP A 1 73 ? -13.618 -3.433 4.670 1.00 89.75 73 TRP A CA 1
ATOM 576 C C . TRP A 1 73 ? -14.802 -2.918 5.482 1.00 89.75 73 TRP A C 1
ATOM 578 O O . TRP A 1 73 ? -14.594 -2.253 6.491 1.00 89.75 73 TRP A O 1
ATOM 588 N N . ALA A 1 74 ? -16.027 -3.298 5.105 1.00 90.75 74 ALA A N 1
ATOM 589 C CA . ALA A 1 74 ? -17.228 -2.932 5.855 1.00 90.75 74 ALA A CA 1
ATOM 590 C C . ALA A 1 74 ? -17.141 -3.378 7.327 1.00 90.75 74 ALA A C 1
ATOM 592 O O . ALA A 1 74 ? -17.404 -2.590 8.231 1.00 90.75 74 ALA A O 1
ATOM 593 N N . LEU A 1 75 ? -16.673 -4.607 7.573 1.00 90.00 75 LEU A N 1
ATOM 594 C CA . LEU A 1 75 ? -16.471 -5.125 8.926 1.00 90.00 75 LEU A CA 1
ATOM 595 C C . LEU A 1 75 ? -15.443 -4.307 9.726 1.00 90.00 75 LEU A C 1
ATOM 597 O O . LEU A 1 75 ? -15.669 -4.028 10.903 1.00 90.00 75 LEU A O 1
ATOM 601 N N . LEU A 1 76 ? -14.337 -3.895 9.100 1.00 87.94 76 LEU A N 1
ATOM 602 C CA . LEU A 1 76 ? -13.342 -3.025 9.731 1.00 87.94 76 LEU A CA 1
ATOM 603 C C . LEU A 1 76 ? -13.923 -1.641 10.051 1.00 87.94 76 LEU A C 1
ATOM 605 O O . LEU A 1 76 ? -13.717 -1.130 11.153 1.00 87.94 76 LEU A O 1
ATOM 609 N N . GLU A 1 77 ? -14.652 -1.039 9.108 1.00 88.81 77 GLU A N 1
ATOM 610 C CA . GLU A 1 77 ? -15.305 0.251 9.327 1.00 88.81 77 GLU A CA 1
ATOM 611 C C . GLU A 1 77 ? -16.274 0.202 10.503 1.00 88.81 77 GLU A C 1
ATOM 613 O O . GLU A 1 77 ? 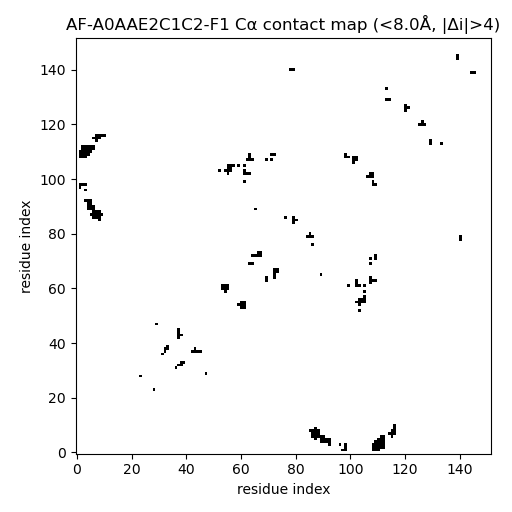-16.247 1.089 11.357 1.00 88.81 77 GLU A O 1
ATOM 618 N N . ASP A 1 78 ? -17.118 -0.822 10.556 1.00 89.69 78 A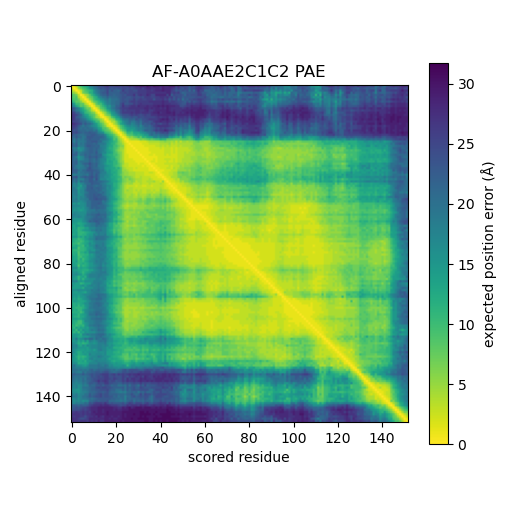SP A N 1
ATOM 619 C CA . ASP A 1 78 ? -18.132 -0.961 11.594 1.00 89.69 78 ASP A CA 1
ATOM 620 C C . ASP A 1 78 ? -17.498 -1.225 12.959 1.00 89.69 78 ASP A C 1
ATOM 622 O O . ASP A 1 78 ? -17.886 -0.602 13.949 1.00 89.69 78 ASP A O 1
ATOM 626 N N . ALA A 1 79 ? -16.455 -2.058 13.018 1.00 86.44 79 ALA A N 1
ATOM 627 C CA . ALA A 1 79 ? -15.705 -2.295 14.245 1.00 86.44 79 ALA A CA 1
ATOM 628 C C . ALA A 1 79 ? -15.094 -0.998 14.803 1.00 86.44 79 ALA A C 1
ATOM 630 O O . ALA A 1 79 ? -15.181 -0.742 16.004 1.00 86.44 79 ALA A O 1
ATOM 631 N N . ILE A 1 80 ? -14.542 -0.140 13.939 1.00 85.31 80 ILE A N 1
ATOM 632 C CA . ILE A 1 80 ? -13.963 1.147 14.348 1.00 85.31 80 ILE A CA 1
ATOM 633 C C . ILE A 1 80 ? -15.051 2.154 14.746 1.00 85.31 80 ILE A C 1
ATOM 635 O O . ILE A 1 80 ? -14.889 2.862 15.742 1.00 85.31 80 ILE A O 1
ATOM 639 N N . LYS A 1 81 ? -16.181 2.198 14.027 1.00 86.56 81 LYS A N 1
ATOM 640 C CA . LYS A 1 81 ? -17.336 3.045 14.380 1.00 86.56 81 LYS A CA 1
ATOM 641 C C . LYS A 1 81 ? -17.912 2.667 15.749 1.00 86.56 81 LYS A C 1
ATOM 643 O O . LYS A 1 81 ? -18.207 3.559 16.542 1.00 86.56 81 LYS A O 1
ATOM 648 N N . ASN A 1 82 ? -18.017 1.372 16.057 1.00 87.62 82 ASN A N 1
ATOM 649 C CA . ASN A 1 82 ? -18.573 0.870 17.321 1.00 87.62 82 ASN A CA 1
ATOM 650 C C . ASN A 1 82 ? -17.784 1.329 18.552 1.00 87.62 82 ASN A C 1
ATOM 652 O O . ASN A 1 82 ? -18.360 1.554 19.614 1.00 87.62 82 ASN A O 1
ATOM 656 N N . VAL A 1 83 ? -16.475 1.523 18.407 1.00 81.81 83 VAL A N 1
ATOM 657 C CA . VAL A 1 83 ? -15.601 2.032 19.474 1.00 81.81 83 VAL A CA 1
ATOM 658 C C . VAL A 1 83 ? -15.416 3.551 19.415 1.00 81.81 83 VAL A C 1
ATOM 660 O O . VAL A 1 83 ? -14.503 4.090 20.036 1.00 81.81 83 VAL A O 1
ATOM 663 N N . SER A 1 84 ? -16.274 4.261 18.670 1.00 84.62 84 SER A N 1
ATOM 664 C CA . SER A 1 84 ? -16.185 5.713 18.435 1.00 84.62 84 SER A CA 1
ATOM 665 C C . SER A 1 84 ? -14.843 6.166 17.838 1.00 84.62 84 SER A C 1
ATOM 667 O O . SER A 1 84 ? -14.452 7.330 17.959 1.00 84.62 84 SER A O 1
ATOM 669 N N . GLY A 1 85 ? -14.129 5.246 17.187 1.00 80.69 85 GLY A N 1
ATOM 670 C CA . GLY A 1 85 ? -12.899 5.530 16.470 1.00 80.69 85 GLY A CA 1
ATOM 671 C C . GLY A 1 85 ? -13.172 6.219 15.134 1.00 80.69 85 GLY A C 1
ATOM 672 O O . GLY A 1 85 ? -14.300 6.276 14.642 1.00 80.69 85 GLY A O 1
ATOM 673 N N . LYS A 1 86 ? -12.113 6.751 14.524 1.00 83.12 86 LYS A N 1
ATOM 674 C CA . LYS A 1 86 ? -12.168 7.360 13.192 1.00 83.12 86 LYS A CA 1
ATOM 675 C C . LYS A 1 86 ? -11.151 6.686 12.290 1.00 83.12 86 LYS A C 1
ATOM 677 O O . LYS A 1 86 ? -9.966 6.666 12.608 1.00 83.12 86 LYS A O 1
ATOM 682 N N . LEU A 1 87 ? -11.620 6.178 11.156 1.00 83.19 87 LEU A N 1
ATOM 683 C CA . LEU A 1 87 ? -10.746 5.773 10.067 1.00 83.19 87 LEU A CA 1
ATOM 684 C C . LEU A 1 87 ? -10.215 7.021 9.363 1.00 83.19 87 LEU A C 1
ATOM 686 O O . LEU A 1 87 ? -10.980 7.894 8.951 1.00 83.19 87 LEU A O 1
ATOM 690 N N . GLY A 1 88 ? -8.898 7.108 9.235 1.00 81.25 88 GLY A N 1
ATOM 691 C CA . GLY A 1 88 ? -8.262 8.023 8.289 1.00 81.25 88 GLY A CA 1
ATOM 692 C C . GLY A 1 88 ? -8.447 7.565 6.837 1.00 81.25 88 GLY A C 1
ATOM 693 O O . GLY A 1 88 ? -9.026 6.513 6.555 1.00 81.25 88 GLY A O 1
ATOM 694 N N . LYS A 1 89 ? -7.938 8.368 5.900 1.00 83.38 89 LYS A N 1
ATOM 695 C CA . LYS A 1 89 ? -8.043 8.076 4.467 1.00 83.38 89 LYS A CA 1
ATOM 696 C C . LYS A 1 89 ? -7.289 6.781 4.128 1.00 83.38 89 LYS A C 1
ATOM 698 O O . LYS A 1 89 ? -6.155 6.631 4.579 1.00 83.38 89 LYS A O 1
ATOM 703 N N . PRO A 1 90 ? -7.868 5.882 3.313 1.00 83.88 90 PRO A N 1
ATOM 704 C CA . PRO A 1 90 ? -7.145 4.716 2.840 1.00 83.88 90 PRO A CA 1
ATOM 705 C C . PRO A 1 90 ? -5.942 5.079 1.961 1.00 83.88 90 PRO A C 1
ATOM 707 O O . PRO A 1 90 ? -6.076 5.870 1.024 1.00 83.88 90 PRO A O 1
ATOM 710 N N . GLU A 1 91 ? -4.781 4.482 2.234 1.00 81.06 91 GLU A N 1
ATOM 711 C CA . GLU A 1 91 ? -3.532 4.743 1.509 1.00 81.06 91 GLU A CA 1
ATOM 712 C C . GLU A 1 91 ? -2.805 3.451 1.116 1.00 81.06 91 GLU A C 1
ATOM 714 O O . GLU A 1 91 ? -2.872 2.433 1.811 1.00 81.06 91 GLU A O 1
ATOM 719 N N . ILE A 1 92 ? -2.078 3.503 -0.007 1.00 81.06 92 ILE A N 1
ATOM 720 C CA . ILE A 1 92 ? -1.155 2.438 -0.405 1.00 81.06 92 ILE A CA 1
ATOM 721 C C . ILE A 1 92 ? 0.096 2.556 0.453 1.00 81.06 92 ILE A C 1
ATOM 723 O O . ILE A 1 92 ? 0.814 3.555 0.394 1.00 81.06 92 ILE A O 1
ATOM 727 N N . PHE A 1 93 ? 0.361 1.520 1.242 1.00 79.88 93 PHE A N 1
ATOM 728 C CA . PHE A 1 93 ? 1.553 1.475 2.068 1.00 79.88 93 PHE A CA 1
ATOM 729 C C . PHE A 1 93 ? 2.794 1.256 1.186 1.00 79.88 93 PHE A C 1
ATOM 731 O O . PHE A 1 93 ? 2.844 0.262 0.460 1.00 79.88 93 PHE A O 1
ATOM 738 N N . PRO A 1 94 ? 3.789 2.163 1.211 1.00 70.31 94 PRO A N 1
ATOM 739 C CA . PRO A 1 94 ? 4.946 2.07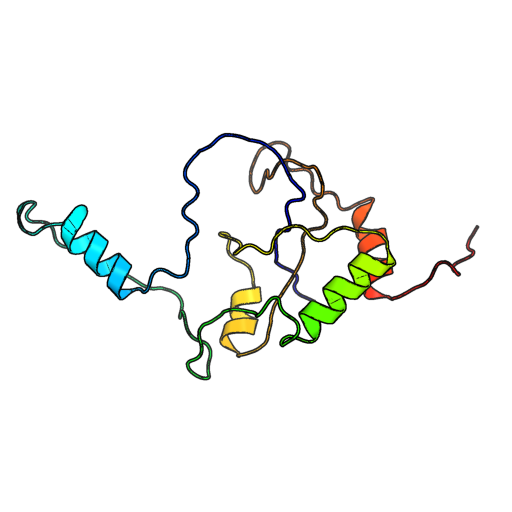7 0.321 1.00 70.31 94 PRO A CA 1
ATOM 740 C C . PRO A 1 94 ? 5.964 1.014 0.756 1.00 70.31 94 PRO A C 1
ATOM 742 O O . PRO A 1 94 ? 6.863 0.683 -0.016 1.00 70.31 94 PRO A O 1
ATOM 745 N N . ALA A 1 95 ? 5.859 0.498 1.986 1.00 74.81 95 ALA A N 1
ATOM 746 C CA . ALA A 1 95 ? 6.762 -0.529 2.488 1.00 74.81 95 ALA A CA 1
ATOM 747 C C . ALA A 1 95 ? 6.283 -1.943 2.125 1.00 74.81 95 ALA A C 1
ATOM 749 O O . ALA A 1 95 ? 5.145 -2.171 1.716 1.00 74.81 95 ALA A O 1
ATOM 750 N N . SER A 1 96 ? 7.183 -2.911 2.279 1.00 74.69 96 SER A N 1
ATOM 751 C CA . SER A 1 96 ? 6.882 -4.315 2.015 1.00 74.69 96 SER A CA 1
ATOM 752 C C . SER A 1 96 ? 6.192 -4.950 3.214 1.00 74.69 96 SER A C 1
ATOM 754 O O . SER A 1 96 ? 6.706 -4.878 4.327 1.00 74.69 96 SER A O 1
ATOM 756 N N . THR A 1 97 ? 5.081 -5.640 2.969 1.00 82.75 97 THR A N 1
ATOM 757 C CA . THR A 1 97 ? 4.391 -6.455 3.975 1.00 82.75 97 THR A CA 1
ATOM 758 C C . THR A 1 97 ? 3.990 -7.798 3.381 1.00 82.75 97 THR A C 1
ATOM 760 O O . THR A 1 97 ? 3.869 -7.921 2.157 1.00 82.75 97 THR A O 1
ATOM 763 N N . ASP A 1 98 ? 3.746 -8.808 4.221 1.00 87.69 98 ASP A N 1
ATOM 764 C CA . ASP A 1 98 ? 3.360 -10.146 3.746 1.00 87.69 98 ASP A CA 1
ATOM 765 C C . ASP A 1 98 ? 1.960 -10.170 3.101 1.00 87.69 98 ASP A C 1
ATOM 767 O O . ASP A 1 98 ? 1.587 -11.150 2.452 1.00 87.69 98 ASP A O 1
ATOM 771 N N . ALA A 1 99 ? 1.194 -9.071 3.187 1.00 87.56 99 ALA A N 1
ATOM 772 C CA . ALA A 1 99 ? -0.104 -8.916 2.531 1.00 87.56 99 ALA A CA 1
ATOM 773 C C . ALA A 1 99 ? -0.022 -9.119 1.008 1.00 87.56 99 ALA A C 1
ATOM 775 O O . ALA A 1 99 ? -0.997 -9.543 0.384 1.00 87.56 99 ALA A O 1
ATOM 776 N N . ARG A 1 100 ? 1.149 -8.871 0.404 1.00 85.25 100 ARG A N 1
ATOM 777 C CA . ARG A 1 100 ? 1.406 -9.152 -1.016 1.00 85.25 100 ARG A CA 1
ATOM 778 C C . ARG A 1 100 ? 1.127 -10.608 -1.393 1.00 85.25 100 ARG A C 1
ATOM 780 O O . ARG A 1 100 ? 0.518 -10.840 -2.428 1.00 85.25 100 ARG A O 1
ATOM 787 N N . TYR A 1 101 ? 1.488 -11.572 -0.544 1.00 89.00 101 TYR A N 1
ATOM 788 C CA . TYR A 1 101 ? 1.342 -12.994 -0.860 1.00 89.00 101 TYR A CA 1
ATOM 789 C C . TYR A 1 101 ? -0.130 -13.416 -0.843 1.00 89.00 101 TYR A C 1
ATOM 791 O O . TYR A 1 101 ? -0.567 -14.217 -1.664 1.00 89.00 101 TYR A O 1
ATOM 799 N N . PHE A 1 102 ? -0.932 -12.821 0.044 1.00 91.06 102 PHE A N 1
ATOM 800 C CA . PHE A 1 102 ? -2.381 -13.019 0.050 1.00 91.06 102 PHE A CA 1
ATOM 801 C C . PHE A 1 102 ? -3.028 -12.436 -1.211 1.00 91.06 102 PHE A C 1
ATOM 803 O O . PHE A 1 102 ? -3.827 -13.115 -1.858 1.00 91.06 102 PHE A O 1
ATOM 810 N N . ARG A 1 103 ? -2.638 -11.217 -1.604 1.00 89.81 103 ARG A N 1
ATOM 811 C CA . ARG A 1 103 ? -3.155 -10.571 -2.820 1.00 89.81 103 ARG A CA 1
ATOM 812 C C . ARG A 1 103 ? -2.739 -11.310 -4.091 1.00 89.81 103 ARG A C 1
ATOM 814 O O . ARG A 1 103 ? -3.571 -11.473 -4.972 1.00 89.81 103 ARG A O 1
ATOM 821 N N . GLU A 1 104 ? -1.516 -11.841 -4.162 1.00 89.69 104 GLU A N 1
ATOM 822 C CA . GLU A 1 104 ? -1.067 -12.720 -5.257 1.00 89.69 104 GLU A CA 1
ATOM 823 C C . GLU A 1 104 ? -1.978 -13.959 -5.394 1.00 89.69 104 GLU A C 1
ATOM 825 O O . GLU A 1 104 ? -2.278 -14.400 -6.504 1.00 89.69 104 GLU A O 1
ATOM 830 N N . LEU A 1 105 ? -2.508 -14.480 -4.281 1.00 92.31 105 LEU A N 1
ATOM 831 C CA . LEU A 1 105 ? -3.475 -15.583 -4.271 1.00 92.31 105 LEU A CA 1
ATOM 832 C C . LEU A 1 105 ? -4.927 -15.159 -4.570 1.00 92.31 105 LEU A C 1
ATOM 834 O O . LEU A 1 105 ? -5.817 -16.016 -4.525 1.00 92.31 105 LEU A O 1
ATOM 838 N N . GLY A 1 106 ? -5.180 -13.885 -4.876 1.00 89.75 106 GLY A N 1
ATOM 839 C CA . GLY A 1 106 ? -6.514 -13.322 -5.098 1.00 89.75 106 GLY A CA 1
ATOM 840 C C . GLY A 1 106 ? -7.332 -13.147 -3.814 1.00 89.75 106 GLY A C 1
ATOM 841 O O . GLY A 1 106 ? -8.559 -13.077 -3.874 1.00 89.75 106 GLY A O 1
ATOM 842 N N . LEU A 1 107 ? -6.680 -13.135 -2.645 1.00 90.62 107 LEU A N 1
ATOM 843 C CA . LEU A 1 107 ? -7.334 -12.904 -1.359 1.00 90.62 107 LEU A CA 1
ATOM 844 C C . LEU A 1 107 ? -7.233 -11.420 -0.977 1.00 90.62 107 LEU A C 1
ATOM 846 O O . LEU A 1 107 ? -6.143 -10.844 -1.055 1.00 90.62 107 LEU A O 1
ATOM 850 N N . PRO A 1 108 ? -8.334 -10.791 -0.525 1.00 89.81 108 PRO A N 1
ATOM 851 C CA . PRO A 1 108 ? -8.277 -9.427 -0.030 1.00 89.81 108 PRO A CA 1
ATOM 852 C C . PRO A 1 108 ? -7.444 -9.389 1.251 1.00 89.81 108 PRO A C 1
ATOM 854 O O . PRO A 1 108 ? -7.695 -10.130 2.199 1.00 89.81 108 PRO A O 1
ATOM 857 N N . ALA A 1 109 ? -6.466 -8.492 1.281 1.00 89.75 109 ALA A N 1
ATOM 858 C CA . ALA A 1 109 ? -5.696 -8.190 2.477 1.00 89.75 109 ALA A CA 1
ATOM 859 C C . ALA A 1 109 ? -5.817 -6.697 2.762 1.00 89.75 109 ALA A C 1
ATOM 861 O O . ALA A 1 109 ? -5.482 -5.862 1.916 1.00 89.75 109 ALA A O 1
ATOM 862 N N . ILE A 1 110 ? -6.335 -6.369 3.932 1.00 87.38 110 ILE A N 1
ATOM 863 C CA . ILE A 1 110 ? -6.357 -5.017 4.476 1.00 87.38 110 ILE A CA 1
ATOM 864 C C . ILE A 1 110 ? -5.383 -5.043 5.633 1.00 87.38 110 ILE A C 1
ATOM 866 O O . ILE A 1 110 ? -5.103 -6.086 6.217 1.00 87.38 110 ILE A O 1
ATOM 870 N N . GLY A 1 111 ? -5.001 -3.883 6.092 1.00 81.50 111 GLY A N 1
ATOM 871 C CA . GLY A 1 111 ? -5.133 -3.779 7.520 1.00 81.50 111 GLY A CA 1
ATOM 872 C C . GLY A 1 111 ? -4.887 -2.431 8.053 1.00 81.50 111 GLY A C 1
ATOM 873 O O . GLY A 1 111 ? -5.647 -1.536 7.727 1.00 81.50 111 GLY A O 1
ATOM 874 N N . PHE A 1 112 ? -4.021 -2.339 9.040 1.00 80.50 112 PHE A N 1
ATOM 875 C CA . PHE A 1 112 ? -4.383 -1.419 10.078 1.00 80.50 112 PHE A CA 1
ATOM 876 C C . PHE A 1 112 ? -3.209 -1.173 10.989 1.00 80.50 112 PHE A C 1
ATOM 878 O O . PHE A 1 112 ? -2.626 -2.096 11.549 1.00 80.50 112 PHE A O 1
ATOM 885 N N . SER A 1 113 ? -2.917 0.103 11.166 1.00 77.19 113 SER A N 1
ATOM 886 C CA . SER A 1 113 ? -2.011 0.556 12.195 1.00 77.19 113 SER A CA 1
ATOM 887 C C . SER A 1 113 ? -2.784 1.438 13.174 1.00 77.19 113 SER A C 1
ATOM 889 O O . SER A 1 113 ? -3.316 2.468 12.752 1.00 77.19 113 SER A O 1
ATOM 891 N N . PRO A 1 114 ? -2.848 1.089 14.473 1.00 73.06 114 PRO A N 1
ATOM 892 C CA . PRO A 1 114 ? -3.503 1.898 15.501 1.00 73.06 114 PRO A CA 1
ATOM 893 C C . PRO A 1 114 ? -2.631 3.099 15.927 1.00 73.06 114 PRO A C 1
ATOM 895 O O . PRO A 1 114 ? -2.527 3.421 17.108 1.00 73.06 114 PRO A O 1
ATOM 898 N N . MET A 1 115 ? -1.967 3.752 14.975 1.00 70.88 115 MET A N 1
ATOM 899 C CA . MET A 1 115 ? -1.060 4.881 15.199 1.00 70.88 115 MET A CA 1
ATOM 900 C C . MET A 1 115 ? -1.771 6.202 14.892 1.00 70.88 115 MET A C 1
ATOM 902 O O . MET A 1 115 ? -1.504 6.867 13.891 1.00 70.88 115 MET A O 1
ATOM 906 N N . ALA A 1 116 ? -2.734 6.560 15.743 1.00 71.25 116 ALA A N 1
ATOM 907 C CA . ALA A 1 116 ? -3.420 7.845 15.657 1.00 71.25 116 ALA A CA 1
ATOM 908 C C . ALA A 1 116 ? -2.589 8.952 16.326 1.00 71.25 116 ALA A C 1
ATOM 910 O O . ALA A 1 116 ? -2.108 8.776 17.444 1.00 71.25 116 ALA A O 1
ATOM 911 N N . ASN A 1 117 ? -2.488 10.115 15.672 1.00 70.62 117 ASN A N 1
ATOM 912 C CA . ASN A 1 117 ? -1.821 11.321 16.191 1.00 70.62 117 ASN A CA 1
ATOM 913 C C . ASN A 1 117 ? -0.342 11.127 16.570 1.00 70.62 117 ASN A C 1
ATOM 915 O O . ASN A 1 117 ? 0.166 11.800 17.467 1.00 70.62 117 ASN A O 1
ATOM 919 N N . THR A 1 118 ? 0.352 10.207 15.903 1.00 72.50 118 THR A N 1
ATOM 920 C CA . THR A 1 118 ? 1.794 10.015 16.073 1.00 72.50 118 THR A CA 1
ATOM 921 C C . THR A 1 118 ? 2.530 10.246 14.762 1.00 72.50 118 THR A C 1
ATOM 923 O O . THR A 1 118 ? 2.022 9.854 13.706 1.00 72.50 118 THR A O 1
ATOM 926 N N . PRO A 1 119 ? 3.734 10.845 14.802 1.00 74.62 119 PRO A N 1
ATOM 927 C CA . PRO A 1 119 ? 4.557 10.968 13.610 1.00 74.62 119 PRO A CA 1
ATOM 928 C C . PRO A 1 119 ? 4.882 9.580 13.044 1.00 74.62 119 PRO A C 1
ATOM 930 O O . PRO A 1 119 ? 5.089 8.618 13.784 1.00 74.62 119 PRO A O 1
ATOM 933 N N . ILE A 1 120 ? 4.937 9.479 11.715 1.00 74.88 120 ILE A N 1
ATOM 934 C CA . ILE A 1 120 ? 5.345 8.250 11.028 1.00 74.88 120 ILE A CA 1
ATOM 935 C C . ILE A 1 120 ? 6.872 8.164 11.107 1.00 74.88 120 ILE A C 1
ATOM 937 O O . ILE A 1 120 ? 7.563 8.839 10.349 1.00 74.88 120 ILE A O 1
ATOM 941 N N . LEU A 1 121 ? 7.381 7.342 12.025 1.00 77.25 121 LEU A N 1
ATOM 942 C CA . LEU A 1 121 ? 8.816 7.148 12.283 1.00 77.25 121 LEU A CA 1
ATOM 943 C C . LEU A 1 121 ? 9.286 5.732 11.914 1.00 77.25 121 LEU A C 1
ATOM 945 O O . LEU A 1 121 ? 10.148 5.172 12.579 1.00 77.25 121 LEU A O 1
ATOM 949 N N . LEU A 1 122 ? 8.691 5.135 10.875 1.00 73.75 122 LEU A N 1
ATOM 950 C CA . LEU A 1 122 ? 9.041 3.784 10.424 1.00 73.75 122 LEU A CA 1
ATOM 951 C C . LEU A 1 122 ? 10.538 3.710 10.091 1.00 73.75 122 LEU A C 1
ATOM 953 O O . LEU A 1 122 ? 10.988 4.373 9.155 1.00 73.75 122 LEU A O 1
ATOM 957 N N . HIS A 1 123 ? 11.273 2.876 10.829 1.00 79.25 123 HIS A N 1
ATOM 958 C CA . HIS A 1 123 ? 12.725 2.698 10.733 1.00 79.25 123 HIS A CA 1
ATOM 959 C C . HIS A 1 123 ? 13.573 3.919 11.146 1.00 79.25 123 HIS A C 1
ATOM 961 O O . HIS A 1 123 ? 14.716 4.036 10.698 1.00 79.25 123 HIS A O 1
ATOM 967 N N . ASP A 1 124 ? 13.053 4.814 11.989 1.00 79.38 124 ASP A N 1
ATOM 968 C CA . ASP A 1 124 ? 13.805 5.962 12.517 1.00 79.38 124 ASP A CA 1
ATOM 969 C C . ASP A 1 124 ? 14.041 5.868 14.039 1.00 79.38 124 ASP A C 1
ATOM 971 O O . ASP A 1 124 ? 13.504 5.018 14.754 1.00 79.38 124 ASP A O 1
ATOM 975 N N . HIS A 1 125 ? 14.880 6.760 14.559 1.00 81.25 125 HIS A N 1
ATOM 976 C CA . HIS A 1 125 ? 15.126 6.921 15.982 1.00 81.25 125 HIS A CA 1
ATOM 977 C C . HIS A 1 125 ? 13.839 7.340 16.697 1.00 81.25 125 HIS A C 1
ATOM 979 O O . HIS A 1 125 ? 13.094 8.195 16.223 1.00 81.25 125 HIS A O 1
ATOM 985 N N . ASN A 1 126 ? 13.618 6.787 17.891 1.00 81.12 126 ASN A N 1
ATOM 986 C CA . ASN A 1 126 ? 12.402 7.005 18.680 1.00 81.12 126 ASN A CA 1
ATOM 987 C C . ASN A 1 126 ? 11.115 6.538 17.979 1.00 81.12 126 ASN A C 1
ATOM 989 O O . ASN A 1 126 ? 10.040 7.063 18.266 1.00 81.12 126 ASN A O 1
ATOM 993 N N . GLU A 1 127 ? 11.201 5.537 17.098 1.00 70.88 127 GLU A N 1
ATOM 994 C CA . GLU A 1 127 ? 10.031 4.768 16.683 1.00 70.88 127 GLU A CA 1
ATOM 995 C C . GLU A 1 127 ? 9.363 4.168 17.931 1.00 70.88 127 GLU A C 1
ATOM 997 O O . GLU A 1 127 ? 9.879 3.245 18.568 1.00 70.88 127 GLU A O 1
ATOM 1002 N N . VAL A 1 128 ? 8.224 4.737 18.329 1.00 65.06 128 VAL A N 1
ATOM 1003 C CA . VAL A 1 128 ? 7.435 4.216 19.444 1.00 65.06 128 VAL A CA 1
ATOM 1004 C C . VAL A 1 128 ? 6.393 3.285 18.872 1.00 65.06 128 VAL A C 1
ATOM 1006 O O . VAL A 1 128 ? 5.388 3.710 18.306 1.00 65.06 128 VAL A O 1
ATOM 1009 N N . ASN A 1 129 ? 6.614 1.996 19.083 1.00 57.22 129 ASN A N 1
ATOM 1010 C CA . ASN A 1 129 ? 5.587 1.019 18.817 1.00 57.22 129 ASN A CA 1
ATOM 1011 C C . ASN A 1 129 ? 4.551 1.110 19.943 1.00 57.22 129 ASN A C 1
ATOM 1013 O O . ASN A 1 129 ? 4.820 0.704 21.076 1.00 57.22 129 ASN A O 1
ATOM 1017 N N . ILE A 1 130 ? 3.384 1.700 19.669 1.00 54.72 130 ILE A N 1
ATOM 1018 C CA . ILE A 1 130 ? 2.314 1.896 20.660 1.00 54.72 130 ILE A CA 1
ATOM 1019 C C . ILE A 1 130 ? 1.641 0.545 20.930 1.00 54.72 130 ILE A C 1
ATOM 1021 O O . ILE A 1 130 ? 0.481 0.345 20.605 1.00 54.72 130 ILE A O 1
ATOM 1025 N N . PHE A 1 131 ? 2.359 -0.428 21.485 1.00 49.28 131 PHE A N 1
ATOM 1026 C CA . PHE A 1 131 ? 1.844 -1.781 21.700 1.00 49.28 131 PHE A CA 1
ATOM 1027 C C . PHE A 1 131 ? 1.095 -1.924 23.033 1.00 49.28 131 PHE A C 1
ATOM 1029 O O . PHE A 1 131 ? 0.203 -2.755 23.135 1.00 49.28 131 PHE A O 1
ATOM 1036 N N . ALA A 1 132 ? 1.380 -1.104 24.050 1.00 47.09 132 ALA A N 1
ATOM 1037 C CA . ALA A 1 132 ? 0.860 -1.359 25.400 1.00 47.09 132 ALA A CA 1
ATOM 1038 C C . ALA A 1 132 ? -0.609 -0.936 25.619 1.00 47.09 132 ALA A C 1
ATOM 1040 O O . ALA A 1 132 ? -1.354 -1.657 26.274 1.00 47.09 132 ALA A O 1
ATOM 1041 N N . LEU A 1 133 ? -1.051 0.197 25.057 1.00 47.25 133 LEU A N 1
ATOM 1042 C CA . LEU A 1 133 ? -2.448 0.657 25.177 1.00 47.25 133 LEU A CA 1
ATOM 1043 C C . LEU A 1 133 ? -3.310 0.262 23.970 1.00 47.25 133 LEU A C 1
ATOM 1045 O O . LEU A 1 133 ? -4.521 0.111 24.108 1.00 47.25 133 LEU A O 1
ATOM 1049 N N . SER A 1 134 ? -2.700 0.038 22.800 1.00 54.91 134 SER A N 1
ATOM 1050 C CA . SER A 1 134 ? -3.440 -0.349 21.596 1.00 54.91 134 SER A CA 1
ATOM 1051 C C . SER A 1 134 ? -3.663 -1.857 21.469 1.00 54.91 134 SER A C 1
ATOM 1053 O O . SER A 1 134 ? -4.642 -2.238 20.846 1.00 54.91 134 SER A O 1
ATOM 1055 N N . ALA A 1 135 ? -2.837 -2.732 22.065 1.00 52.97 135 ALA A N 1
ATOM 1056 C CA . ALA A 1 135 ? -3.024 -4.184 21.931 1.00 52.97 135 ALA A CA 1
ATOM 1057 C C . ALA A 1 135 ? -4.265 -4.694 22.676 1.00 52.97 135 ALA A C 1
ATOM 1059 O O . ALA A 1 135 ? -4.995 -5.521 22.138 1.00 52.97 135 ALA A O 1
ATOM 1060 N N . LEU A 1 136 ? -4.547 -4.165 23.873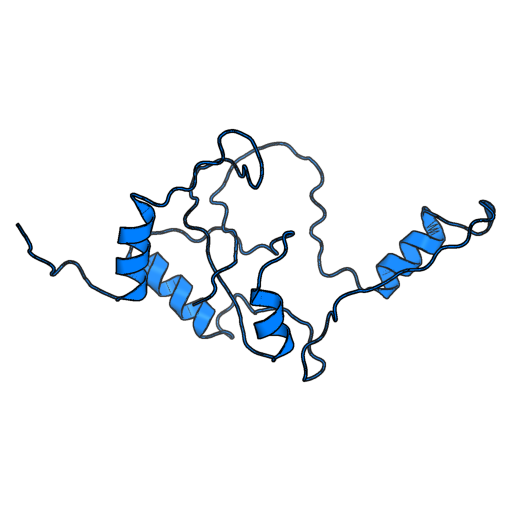 1.00 55.75 136 LEU A N 1
ATOM 1061 C CA . LEU A 1 136 ? -5.812 -4.408 24.584 1.00 55.75 136 LEU A CA 1
ATOM 1062 C C . LEU A 1 136 ? -7.008 -3.908 23.764 1.00 55.75 136 LEU A C 1
ATOM 1064 O O . LEU A 1 136 ? -8.027 -4.584 23.667 1.00 55.75 136 LEU A O 1
ATOM 1068 N N . TRP A 1 137 ? -6.849 -2.764 23.101 1.00 62.62 137 TRP A N 1
ATOM 1069 C CA . TRP A 1 137 ? -7.866 -2.180 22.231 1.00 62.62 137 TRP A CA 1
ATOM 1070 C C . TRP A 1 137 ? -8.098 -3.004 20.952 1.00 62.62 137 TRP A C 1
ATOM 1072 O O . TRP A 1 137 ? -9.237 -3.256 20.568 1.00 62.62 137 TRP A O 1
ATOM 1082 N N . LEU A 1 138 ? -7.029 -3.506 20.329 1.00 62.88 138 LEU A N 1
ATOM 1083 C CA . LEU A 1 138 ? -7.070 -4.415 19.181 1.00 62.88 138 LEU A CA 1
ATOM 1084 C C . LEU A 1 138 ? -7.684 -5.763 19.560 1.00 62.88 138 LEU A C 1
ATOM 1086 O O . LEU A 1 138 ? -8.439 -6.329 18.776 1.00 62.88 138 LEU A O 1
ATOM 1090 N N . LEU A 1 139 ? -7.400 -6.258 20.767 1.00 59.75 139 LEU A N 1
ATOM 1091 C CA . LEU A 1 139 ? -8.019 -7.464 21.303 1.00 59.75 139 LEU A CA 1
ATOM 1092 C C . LEU A 1 139 ? -9.529 -7.261 21.488 1.00 59.75 139 LEU A C 1
ATOM 1094 O O . LEU A 1 139 ? -10.298 -8.110 21.052 1.00 59.75 139 LEU A O 1
ATOM 1098 N N . GLN A 1 140 ? -9.962 -6.117 22.030 1.00 63.06 140 GLN A N 1
ATOM 1099 C CA . GLN A 1 140 ? -11.382 -5.760 22.140 1.00 63.06 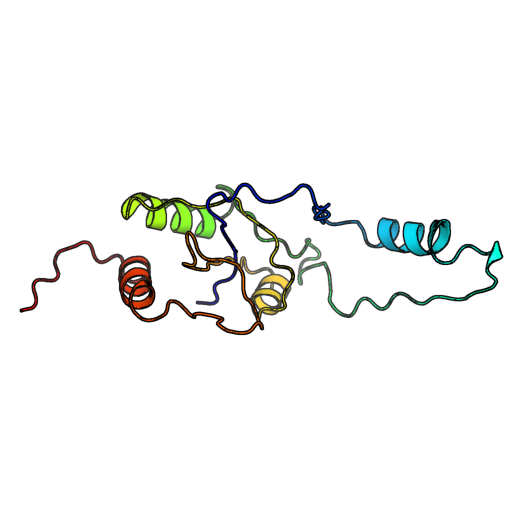140 GLN A CA 1
ATOM 1100 C C . GLN A 1 140 ? -12.070 -5.716 20.762 1.00 63.06 140 GLN A C 1
ATOM 1102 O O . GLN A 1 140 ? -13.196 -6.185 20.604 1.00 63.06 140 GLN A O 1
ATOM 1107 N N . LEU A 1 141 ? -11.369 -5.188 19.753 1.00 64.00 141 LEU A N 1
ATOM 1108 C CA . LEU A 1 141 ? -11.862 -5.030 18.384 1.00 64.00 141 LEU A CA 1
ATOM 1109 C C . LEU A 1 141 ? -11.948 -6.372 17.631 1.00 64.00 141 LEU A C 1
ATOM 1111 O O . LEU A 1 141 ? -12.890 -6.593 16.877 1.00 64.00 141 LEU A O 1
ATOM 1115 N N . VAL A 1 142 ? -11.001 -7.287 17.868 1.00 63.28 142 VAL A N 1
ATOM 1116 C CA . VAL A 1 142 ? -10.973 -8.638 17.275 1.00 63.28 142 VAL A CA 1
ATOM 1117 C C . VAL A 1 142 ? -11.932 -9.598 17.981 1.00 63.28 142 VAL A C 1
ATOM 1119 O O . VAL A 1 142 ? -12.560 -10.424 17.323 1.00 63.28 142 VAL A O 1
ATOM 1122 N N . LEU A 1 143 ? -12.041 -9.519 19.310 1.00 62.78 143 LEU A N 1
ATOM 1123 C CA . LEU A 1 143 ? -12.895 -10.411 20.097 1.00 62.78 143 LEU A CA 1
ATOM 1124 C C . LEU A 1 143 ? -14.361 -9.959 20.133 1.00 62.78 143 LEU A C 1
ATOM 1126 O O . LEU A 1 143 ? -15.208 -10.725 20.586 1.00 62.78 143 LEU A O 1
ATOM 1130 N N . GLY A 1 144 ? -14.677 -8.743 19.666 1.00 54.75 144 GLY A N 1
ATOM 1131 C CA . GLY A 1 144 ? -16.045 -8.213 19.661 1.00 54.75 144 GLY A CA 1
ATOM 1132 C C . GLY A 1 144 ? -16.651 -8.106 21.063 1.00 54.75 144 GLY A C 1
ATOM 1133 O O . GLY A 1 144 ? -17.872 -8.108 21.218 1.00 54.75 144 GLY A O 1
ATOM 1134 N N . THR A 1 145 ? -15.813 -8.057 22.100 1.00 44.84 145 THR A N 1
ATOM 1135 C CA . THR A 1 145 ? -16.274 -8.022 23.482 1.00 44.84 145 THR A CA 1
ATOM 1136 C C . THR A 1 145 ? -16.783 -6.617 23.775 1.00 44.84 145 THR A C 1
ATOM 1138 O O . THR A 1 145 ? -16.011 -5.685 24.006 1.00 44.84 145 THR A O 1
ATOM 1141 N N . HIS A 1 146 ? -18.105 -6.451 23.764 1.00 43.59 146 HIS A N 1
ATOM 1142 C CA . HIS A 1 146 ? -18.753 -5.351 24.469 1.00 43.59 146 HIS A CA 1
ATOM 1143 C C . HIS A 1 146 ? -18.283 -5.343 25.933 1.00 43.59 146 HIS A C 1
ATOM 1145 O O . HIS A 1 146 ? -17.855 -6.371 26.457 1.00 43.59 146 HIS A O 1
ATOM 1151 N N . ASN A 1 147 ? -18.308 -4.168 26.558 1.00 41.22 147 ASN A N 1
ATOM 1152 C CA . ASN A 1 147 ? -17.883 -3.889 27.932 1.00 41.22 147 ASN A CA 1
ATOM 1153 C C . ASN A 1 147 ? -18.677 -4.661 29.014 1.00 41.22 147 ASN A C 1
ATOM 1155 O O . ASN A 1 147 ? -19.251 -4.042 29.898 1.00 41.22 147 ASN A O 1
ATOM 1159 N N . ASP A 1 148 ? -18.656 -5.992 28.987 1.00 33.22 148 ASP A N 1
ATOM 1160 C CA . ASP A 1 148 ? -19.191 -6.879 30.023 1.00 33.22 148 ASP A CA 1
ATOM 1161 C C . ASP A 1 148 ? -18.088 -7.802 30.575 1.00 33.22 148 ASP A C 1
ATOM 1163 O O . ASP A 1 148 ? -18.331 -8.950 30.938 1.00 33.22 148 ASP A O 1
ATOM 1167 N N . CYS A 1 149 ? -16.847 -7.310 30.654 1.00 28.50 149 CYS A N 1
ATOM 1168 C CA . CYS A 1 149 ? -15.807 -7.955 31.452 1.00 28.50 149 CYS A CA 1
ATOM 1169 C C . CYS A 1 149 ? -15.627 -7.166 32.755 1.00 28.50 149 CYS A C 1
ATOM 1171 O O . CYS A 1 149 ? -14.778 -6.284 32.863 1.00 28.50 149 CYS A O 1
ATOM 1173 N N . PHE A 1 150 ? -16.481 -7.471 33.734 1.00 31.98 150 PHE A N 1
ATOM 1174 C CA . PHE A 1 150 ? -16.146 -7.297 35.144 1.00 31.98 150 PHE A CA 1
ATOM 1175 C C . PHE A 1 150 ? -14.970 -8.220 35.454 1.00 31.98 150 PHE A C 1
ATOM 1177 O O . PHE A 1 150 ? -15.173 -9.431 35.474 1.00 31.98 150 PHE A O 1
ATOM 1184 N N . ILE A 1 151 ? -13.788 -7.672 35.726 1.00 24.70 151 ILE A N 1
ATOM 1185 C CA . ILE A 1 151 ? -12.762 -8.344 36.530 1.00 24.70 151 ILE A CA 1
ATOM 1186 C C . ILE A 1 151 ? -12.103 -7.275 37.417 1.00 24.70 151 ILE A C 1
ATOM 1188 O O . ILE A 1 151 ? -11.694 -6.230 36.910 1.00 24.70 151 ILE A O 1
ATOM 1192 N N . GLU A 1 152 ? -12.105 -7.530 38.731 1.00 27.16 152 GLU A N 1
ATOM 1193 C CA . GLU A 1 152 ? -11.338 -6.812 39.769 1.00 27.16 152 GLU A CA 1
ATOM 1194 C C . GLU A 1 152 ? -9.830 -6.766 39.482 1.00 27.16 152 GLU A C 1
ATOM 1196 O O . GLU A 1 152 ? -9.290 -7.762 38.945 1.00 27.16 152 GLU A O 1
#